Protein AF-A0A946MY00-F1 (afdb_monomer_lite)

pLDDT: mean 73.18, std 12.59, range [40.72, 88.0]

Sequence (114 aa):
MICQVAGGDFADLHDNLMQSGKNIRMISVSFDTRNDTLSDYAELHTASGGPWVVARVGAEQRETVQWVFNVIVIPEVWRGFQHNTAVLGIDPDGCHSGVFDTDALGQITSVVIK

Foldseek 3Di:
DPPVVCLVLLLVLLVVCVVVVDQAAEEAEDADPPDPCQVVSCVVSVQVDDRHHYYYDDPVCSVVVCVQQVWDWDADPPPGTDTDQWDWAAAPVRDTFDTDHSPPNVVNVVGNYD

Structure (mmCIF, N/CA/C/O backbone):
data_AF-A0A946MY00-F1
#
_entry.id   AF-A0A946MY00-F1
#
loop_
_atom_site.group_PDB
_atom_site.id
_atom_site.type_symbol
_atom_site.label_atom_id
_atom_site.label_alt_id
_atom_site.label_comp_id
_atom_site.label_asym_id
_atom_site.label_entity_id
_atom_site.label_seq_id
_atom_site.pdbx_PDB_ins_code
_atom_site.Cartn_x
_atom_site.Cartn_y
_atom_site.Cartn_z
_atom_site.occupancy
_atom_site.B_iso_or_equiv
_atom_site.auth_seq_id
_atom_site.auth_comp_id
_atom_site.auth_asym_id
_atom_site.auth_atom_id
_atom_site.pdbx_PDB_model_num
ATOM 1 N N . MET A 1 1 ? 6.120 -1.061 -12.542 1.00 42.22 1 MET A N 1
ATOM 2 C CA . MET A 1 1 ? 4.689 -1.155 -12.847 1.00 42.22 1 MET A CA 1
ATOM 3 C C . MET A 1 1 ? 4.012 -1.668 -11.592 1.00 42.22 1 MET A C 1
ATOM 5 O O . MET A 1 1 ? 4.419 -2.717 -11.108 1.00 42.22 1 MET A O 1
ATOM 9 N N . ILE A 1 2 ? 3.057 -0.922 -11.036 1.00 54.88 2 ILE A N 1
ATOM 10 C CA . ILE A 1 2 ? 2.160 -1.475 -10.014 1.00 54.88 2 ILE A CA 1
ATOM 11 C C . ILE A 1 2 ? 1.194 -2.413 -10.749 1.00 54.88 2 ILE A C 1
ATOM 13 O O . ILE A 1 2 ? 0.698 -2.062 -11.820 1.00 54.88 2 ILE A O 1
ATOM 17 N N . CYS A 1 3 ? 0.999 -3.630 -10.239 1.00 57.34 3 CYS A N 1
ATOM 18 C CA . CYS A 1 3 ? 0.090 -4.598 -10.846 1.00 57.34 3 CYS A CA 1
ATOM 19 C C . CYS A 1 3 ? -1.342 -4.047 -10.773 1.00 57.34 3 CYS A C 1
ATOM 21 O O . CYS A 1 3 ? -1.884 -3.927 -9.678 1.00 57.34 3 CYS A O 1
ATOM 23 N N . GLN A 1 4 ? -1.956 -3.720 -11.916 1.00 49.03 4 GLN A N 1
ATOM 24 C CA . GLN A 1 4 ? -3.329 -3.191 -11.947 1.00 49.03 4 GLN A CA 1
ATOM 25 C C . GLN A 1 4 ? -4.345 -4.142 -11.297 1.00 49.03 4 GLN A C 1
ATOM 27 O O . GLN A 1 4 ? -5.318 -3.677 -10.718 1.00 49.03 4 GLN A O 1
ATOM 32 N N . VAL A 1 5 ? -4.096 -5.458 -11.333 1.00 45.06 5 VAL A N 1
ATOM 33 C CA . VAL A 1 5 ? -4.960 -6.466 -10.691 1.00 45.06 5 VAL A CA 1
ATOM 34 C C . VAL A 1 5 ? -4.956 -6.318 -9.167 1.00 45.06 5 VAL A C 1
ATOM 36 O O . VAL A 1 5 ? -6.012 -6.395 -8.558 1.00 45.06 5 VAL A O 1
ATOM 39 N N . ALA A 1 6 ? -3.806 -6.011 -8.561 1.00 62.50 6 ALA A N 1
ATOM 40 C CA . ALA A 1 6 ? -3.726 -5.743 -7.123 1.00 62.50 6 ALA A CA 1
ATOM 41 C C . ALA A 1 6 ? -4.303 -4.365 -6.741 1.00 62.50 6 ALA A C 1
ATOM 43 O O . ALA A 1 6 ? -4.573 -4.112 -5.572 1.00 62.50 6 ALA A O 1
ATOM 44 N N . GLY A 1 7 ? -4.501 -3.465 -7.713 1.00 66.81 7 GLY A N 1
ATOM 45 C CA . GLY A 1 7 ? -5.054 -2.134 -7.461 1.00 66.81 7 GLY A CA 1
ATOM 46 C C . GLY A 1 7 ? -6.485 -2.161 -6.927 1.00 66.81 7 GLY A C 1
ATOM 47 O O . GLY A 1 7 ? -6.822 -1.338 -6.080 1.00 66.81 7 GLY A O 1
ATOM 48 N N . GLY A 1 8 ? -7.298 -3.129 -7.370 1.00 73.25 8 GLY A N 1
ATOM 49 C CA . GLY A 1 8 ? -8.643 -3.357 -6.830 1.00 73.25 8 GLY A CA 1
ATOM 50 C C . GLY A 1 8 ? -8.600 -3.762 -5.358 1.00 73.25 8 GLY A C 1
ATOM 51 O O . GLY A 1 8 ? -9.184 -3.083 -4.522 1.00 73.25 8 GLY A O 1
ATOM 52 N N . ASP A 1 9 ? -7.806 -4.781 -5.029 1.00 78.94 9 ASP A N 1
ATOM 53 C CA . ASP A 1 9 ? -7.676 -5.278 -3.655 1.00 78.94 9 ASP A CA 1
ATOM 54 C C . ASP A 1 9 ? -7.141 -4.206 -2.687 1.00 78.94 9 ASP A C 1
ATOM 56 O O . ASP A 1 9 ? -7.564 -4.125 -1.534 1.00 78.94 9 ASP A O 1
ATOM 60 N N . PHE A 1 10 ? -6.220 -3.348 -3.144 1.00 80.69 10 PHE A N 1
ATOM 61 C CA . PHE A 1 10 ? -5.746 -2.218 -2.341 1.00 80.69 10 PHE A CA 1
ATOM 62 C C . PHE A 1 10 ? -6.822 -1.149 -2.144 1.00 80.69 10 PHE A C 1
ATOM 64 O O . PHE A 1 10 ? -6.916 -0.593 -1.051 1.00 80.69 10 PHE A O 1
ATOM 71 N N . ALA A 1 11 ? -7.633 -0.865 -3.165 1.00 82.25 11 ALA A N 1
ATOM 72 C CA . ALA A 1 11 ? -8.747 0.069 -3.035 1.00 82.25 11 ALA A CA 1
ATOM 73 C C . ALA A 1 11 ? -9.798 -0.449 -2.040 1.00 82.25 11 ALA A C 1
ATOM 75 O O . ALA A 1 11 ? -10.205 0.292 -1.148 1.00 82.25 11 ALA A O 1
ATOM 76 N N . ASP A 1 12 ? -10.142 -1.737 -2.106 1.00 85.88 12 ASP A N 1
ATOM 77 C CA . ASP A 1 12 ? -11.064 -2.366 -1.156 1.00 85.88 12 ASP A CA 1
ATOM 78 C C . ASP A 1 12 ? -10.511 -2.327 0.277 1.00 85.88 12 ASP A C 1
ATOM 80 O O . ASP A 1 12 ? -11.226 -1.992 1.227 1.00 85.88 12 ASP A O 1
ATOM 84 N N . LEU A 1 13 ? -9.219 -2.622 0.463 1.00 86.00 13 LEU A N 1
ATOM 85 C CA . LEU A 1 13 ? -8.560 -2.489 1.764 1.00 86.00 13 LEU A CA 1
ATOM 86 C C . LEU A 1 13 ? -8.611 -1.043 2.275 1.00 86.00 13 LEU A C 1
ATOM 88 O O . LEU A 1 13 ? -8.947 -0.823 3.439 1.00 86.00 13 LEU A O 1
ATOM 92 N N . HIS A 1 14 ? -8.301 -0.061 1.427 1.00 86.75 14 HIS A N 1
ATOM 93 C CA . HIS A 1 14 ? -8.371 1.354 1.785 1.00 86.75 14 HIS A CA 1
ATOM 94 C C . HIS A 1 14 ? -9.774 1.751 2.252 1.00 86.75 14 HIS A C 1
ATOM 96 O O . HIS A 1 14 ? -9.921 2.346 3.321 1.00 86.75 14 HIS A O 1
ATOM 102 N N . ASP A 1 15 ? -10.806 1.386 1.497 1.00 87.88 15 ASP A N 1
ATOM 103 C CA . ASP A 1 15 ? -12.184 1.750 1.817 1.00 87.88 15 ASP A CA 1
ATOM 104 C C . ASP A 1 15 ? -12.637 1.115 3.133 1.00 87.88 15 ASP A C 1
ATOM 106 O O . ASP A 1 15 ? -13.264 1.774 3.969 1.00 87.88 15 ASP A O 1
ATOM 110 N N . ASN A 1 16 ? -12.238 -0.132 3.377 1.00 88.00 16 ASN A N 1
ATOM 111 C CA . ASN A 1 16 ? -12.466 -0.814 4.645 1.00 88.00 16 ASN A CA 1
ATOM 112 C C . ASN A 1 16 ? -11.727 -0.145 5.819 1.00 88.00 16 ASN A C 1
ATOM 114 O O . ASN A 1 16 ? -12.286 0.002 6.911 1.00 88.00 16 ASN A O 1
ATOM 118 N N . LEU A 1 17 ? -10.483 0.302 5.612 1.00 86.06 17 LEU A N 1
ATOM 119 C CA . LEU A 1 17 ? -9.720 1.047 6.616 1.00 86.06 17 LEU A CA 1
ATOM 120 C C . LEU A 1 17 ? -10.391 2.389 6.936 1.00 86.06 17 LEU A C 1
ATOM 122 O O . LEU A 1 17 ? -10.552 2.716 8.113 1.00 86.06 17 LEU A O 1
ATOM 126 N N . MET A 1 18 ? -10.863 3.118 5.924 1.00 85.38 18 MET A N 1
ATOM 127 C CA . MET A 1 18 ? -11.597 4.374 6.103 1.00 85.38 18 MET A CA 1
ATOM 128 C C . MET A 1 18 ? -12.911 4.169 6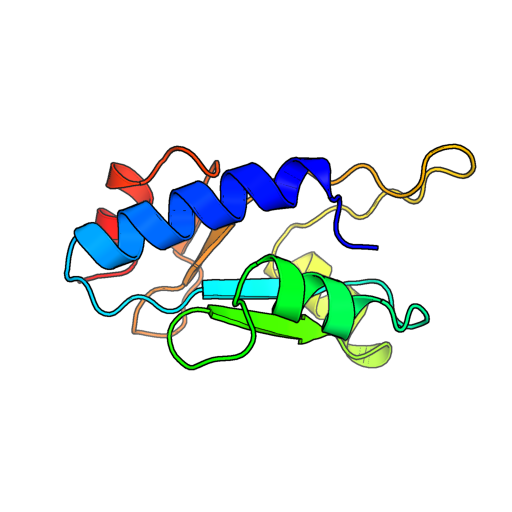.869 1.00 85.38 18 MET A C 1
ATOM 130 O O . MET A 1 18 ? -13.214 4.927 7.792 1.00 85.38 18 MET A O 1
ATOM 134 N N . GLN A 1 19 ? -13.664 3.111 6.552 1.00 86.62 19 GLN A N 1
ATOM 135 C CA . GLN A 1 19 ? -14.908 2.763 7.250 1.00 86.62 19 GLN A CA 1
ATOM 136 C C . GLN A 1 19 ? -14.685 2.349 8.709 1.00 86.62 19 GLN A C 1
ATOM 138 O O . GLN A 1 19 ? -15.562 2.555 9.547 1.00 86.62 19 GLN A O 1
ATOM 143 N N . SER A 1 20 ? -13.507 1.814 9.044 1.00 84.12 20 SER A N 1
ATOM 144 C CA . SER A 1 20 ? -13.169 1.471 10.429 1.00 84.12 20 SER A CA 1
ATOM 145 C C . SER A 1 20 ? -13.051 2.697 11.351 1.00 84.12 20 SER A C 1
ATOM 147 O O . SER A 1 20 ? -13.024 2.541 12.573 1.00 84.12 20 SER A O 1
ATOM 149 N N . GLY A 1 21 ? -12.959 3.911 10.786 1.00 82.62 21 GLY A N 1
ATOM 150 C CA . GLY A 1 21 ? -12.792 5.168 11.525 1.00 82.62 21 GLY A CA 1
ATOM 151 C C . GLY A 1 21 ? -11.417 5.324 12.181 1.00 82.62 21 GLY A C 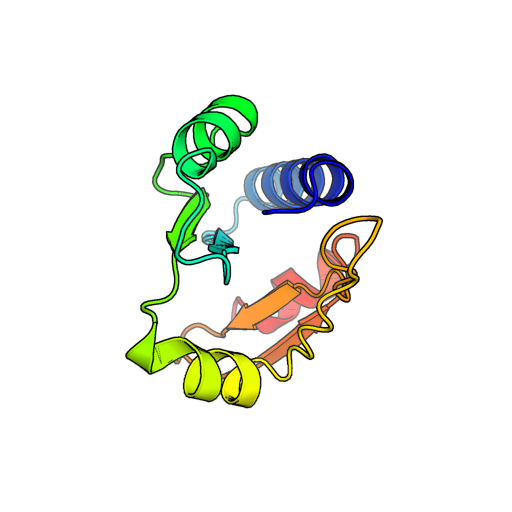1
ATOM 152 O O . GLY A 1 21 ? -11.199 6.245 12.970 1.00 82.62 21 GLY A O 1
ATOM 153 N N . LYS A 1 22 ? -10.486 4.416 11.884 1.00 81.25 22 LYS A N 1
ATOM 154 C CA . LYS A 1 22 ? -9.144 4.391 12.454 1.00 81.25 22 LYS A CA 1
ATOM 155 C C . LYS A 1 22 ? -8.194 5.269 11.636 1.00 81.25 22 LYS A C 1
ATOM 157 O O . LYS A 1 22 ? -8.237 5.271 10.410 1.00 81.25 22 LYS A O 1
ATOM 162 N N . ASN A 1 23 ? -7.296 5.988 12.310 1.00 83.06 23 ASN A N 1
ATOM 163 C CA . ASN A 1 23 ? -6.299 6.839 11.652 1.00 83.06 23 ASN A CA 1
ATOM 164 C C . ASN A 1 23 ? -5.110 6.007 11.142 1.00 83.06 23 ASN A C 1
ATOM 166 O O . ASN A 1 23 ? -4.048 5.979 11.762 1.00 83.06 23 ASN A O 1
ATOM 170 N N . ILE A 1 24 ? -5.316 5.296 10.036 1.00 84.19 24 ILE A N 1
ATOM 171 C CA . ILE A 1 24 ? -4.296 4.493 9.355 1.00 84.19 24 ILE A CA 1
ATOM 172 C C . ILE A 1 24 ? -3.972 5.161 8.020 1.00 84.19 24 ILE A C 1
ATOM 174 O O . ILE A 1 24 ? -4.869 5.594 7.304 1.00 84.19 24 ILE A O 1
ATOM 178 N N . ARG A 1 25 ? -2.681 5.233 7.680 1.00 86.44 25 ARG A N 1
ATOM 179 C CA . ARG A 1 25 ? -2.223 5.701 6.368 1.00 86.44 25 ARG A CA 1
ATOM 180 C C . ARG A 1 25 ? -1.750 4.527 5.535 1.00 86.44 25 ARG A C 1
ATOM 182 O O . ARG A 1 25 ? -0.990 3.697 6.029 1.00 86.44 25 ARG A O 1
ATOM 189 N N . MET A 1 26 ? -2.140 4.513 4.267 1.00 87.31 26 MET A N 1
ATOM 190 C CA . MET A 1 26 ? -1.671 3.532 3.301 1.00 87.31 26 MET A CA 1
ATOM 191 C C . MET A 1 26 ? -0.648 4.155 2.348 1.00 87.31 26 MET A C 1
ATOM 193 O O . MET A 1 26 ? -0.801 5.290 1.895 1.00 87.31 26 MET A O 1
ATOM 197 N N . ILE A 1 27 ? 0.416 3.410 2.047 1.00 84.88 27 ILE A N 1
ATOM 198 C CA . ILE A 1 27 ? 1.457 3.828 1.105 1.00 84.88 27 ILE A CA 1
ATOM 199 C C . ILE A 1 27 ? 1.661 2.703 0.096 1.00 84.88 27 ILE A C 1
ATOM 201 O O . ILE A 1 27 ? 2.174 1.641 0.442 1.00 84.88 27 ILE A O 1
ATOM 205 N N . SER A 1 28 ? 1.291 2.939 -1.160 1.00 81.25 28 SER A N 1
ATOM 206 C CA . SER A 1 28 ? 1.638 2.026 -2.252 1.00 81.25 28 SER A CA 1
ATOM 207 C C . SER A 1 28 ? 3.014 2.392 -2.792 1.00 81.25 28 SER A C 1
ATOM 209 O O . SER A 1 28 ? 3.242 3.528 -3.197 1.00 81.25 28 SER A O 1
ATOM 211 N N . VAL A 1 29 ? 3.941 1.437 -2.810 1.00 78.38 29 VAL A N 1
ATOM 212 C CA . VAL A 1 29 ? 5.343 1.685 -3.167 1.00 78.38 29 VAL A CA 1
ATOM 213 C C . VAL A 1 29 ? 5.684 1.004 -4.493 1.00 78.38 29 VAL A C 1
ATOM 215 O O . VAL A 1 29 ? 5.573 -0.212 -4.628 1.00 78.38 29 VAL A O 1
ATOM 218 N N . SER A 1 30 ? 6.140 1.780 -5.477 1.00 76.56 30 SER A N 1
ATOM 219 C CA . SER A 1 30 ? 6.652 1.255 -6.746 1.00 76.56 30 SER A CA 1
ATOM 220 C C . SER A 1 30 ? 8.170 1.086 -6.715 1.00 76.56 30 SER A C 1
ATOM 222 O O . SER A 1 30 ? 8.910 2.034 -6.442 1.00 76.56 30 SER A O 1
ATOM 224 N N . PHE A 1 31 ? 8.630 -0.107 -7.096 1.00 72.94 31 PHE A N 1
ATOM 225 C CA . PHE A 1 31 ? 10.048 -0.434 -7.315 1.00 72.94 31 PHE A CA 1
ATOM 226 C C . PHE A 1 31 ? 10.521 -0.179 -8.754 1.00 72.94 31 PHE A C 1
ATOM 228 O O . PHE A 1 31 ? 11.691 -0.392 -9.084 1.00 72.94 31 PHE A O 1
ATOM 235 N N . ASP A 1 32 ? 9.613 0.255 -9.628 1.00 70.94 32 ASP A N 1
ATOM 236 C CA . ASP A 1 32 ? 9.939 0.632 -10.996 1.00 70.94 32 ASP A CA 1
ATOM 237 C C . ASP A 1 32 ? 10.393 2.087 -11.039 1.00 70.94 32 ASP A C 1
ATOM 239 O O . ASP A 1 32 ? 9.611 3.017 -10.823 1.00 70.94 32 ASP A O 1
ATOM 243 N N . THR A 1 33 ? 11.684 2.254 -11.303 1.00 66.56 33 THR A N 1
ATOM 244 C CA . THR A 1 33 ? 12.367 3.545 -11.300 1.00 66.56 33 THR A CA 1
ATOM 245 C C . THR A 1 33 ? 12.250 4.293 -12.626 1.00 66.56 33 THR A C 1
ATOM 247 O O . THR A 1 33 ? 12.725 5.421 -12.711 1.00 66.56 33 THR A O 1
ATOM 250 N N . ARG A 1 34 ? 11.650 3.691 -13.663 1.00 65.44 34 ARG A N 1
ATOM 251 C CA . ARG A 1 34 ? 11.648 4.240 -15.032 1.00 65.44 34 ARG A CA 1
ATOM 252 C C . ARG A 1 34 ? 10.263 4.589 -15.562 1.00 65.44 34 ARG A C 1
ATOM 254 O O . ARG A 1 34 ? 10.174 5.257 -16.583 1.00 65.44 34 ARG A O 1
ATOM 261 N N . ASN A 1 35 ? 9.205 4.101 -14.922 1.00 64.00 35 ASN A N 1
ATOM 262 C CA . ASN A 1 35 ? 7.857 4.203 -15.465 1.00 64.00 35 ASN A CA 1
ATOM 263 C C . ASN A 1 35 ? 7.056 5.353 -14.836 1.00 64.00 35 ASN A C 1
ATOM 265 O O . ASN A 1 35 ? 6.870 5.383 -13.616 1.00 64.00 35 ASN A O 1
ATOM 269 N N . ASP A 1 36 ? 6.565 6.264 -15.677 1.00 60.69 36 ASP A N 1
ATOM 270 C CA . ASP A 1 36 ? 5.840 7.482 -15.289 1.00 60.69 36 ASP A CA 1
ATOM 271 C C . ASP A 1 36 ? 4.334 7.302 -15.066 1.00 60.69 36 ASP A C 1
ATOM 273 O O . ASP A 1 36 ? 3.676 8.217 -14.581 1.00 60.69 36 ASP A O 1
ATOM 277 N N . THR A 1 37 ? 3.783 6.106 -15.272 1.00 68.06 37 THR A N 1
ATOM 278 C CA . THR A 1 37 ? 2.342 5.834 -15.080 1.00 68.06 37 THR A CA 1
ATOM 279 C C . THR A 1 37 ? 1.889 5.800 -13.609 1.00 68.06 37 THR A C 1
ATOM 281 O O . THR A 1 37 ? 0.793 5.331 -13.306 1.00 68.06 37 THR A O 1
ATOM 284 N N . LEU A 1 38 ? 2.732 6.217 -12.655 1.00 72.06 38 LEU A N 1
ATOM 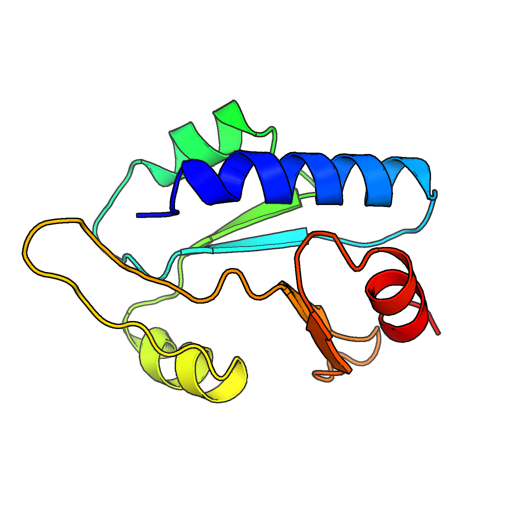285 C CA . LEU A 1 38 ? 2.374 6.236 -11.230 1.00 72.06 38 LEU A CA 1
ATOM 286 C C . LEU A 1 38 ? 1.347 7.316 -10.902 1.00 72.06 38 LEU A C 1
ATOM 288 O O . LEU A 1 38 ? 0.522 7.093 -10.021 1.00 72.06 38 LEU A O 1
ATOM 292 N N . SER A 1 39 ? 1.384 8.449 -11.610 1.00 71.12 39 SER A N 1
ATOM 293 C CA . SER A 1 39 ? 0.381 9.505 -11.441 1.00 71.12 39 SER A CA 1
ATOM 294 C C . SER A 1 39 ? -0.998 9.008 -11.866 1.00 71.12 39 SER A C 1
ATOM 296 O O . SER A 1 39 ? -1.948 9.135 -11.104 1.00 71.12 39 SER A O 1
ATOM 298 N N . ASP A 1 40 ? -1.080 8.348 -13.024 1.00 74.75 40 ASP A N 1
ATOM 299 C CA . ASP A 1 40 ? -2.333 7.796 -13.548 1.00 74.75 40 ASP A CA 1
ATOM 300 C C . ASP A 1 40 ? -2.912 6.721 -12.617 1.00 74.75 40 ASP A C 1
ATOM 302 O O . ASP A 1 40 ? -4.115 6.677 -12.375 1.00 74.75 40 ASP A O 1
ATOM 306 N N . TYR A 1 41 ? -2.052 5.869 -12.044 1.00 72.94 41 TYR A N 1
ATOM 307 C CA . TYR A 1 41 ? -2.466 4.884 -11.041 1.00 72.94 41 TYR A CA 1
ATOM 308 C C . TYR A 1 41 ? -2.991 5.558 -9.766 1.00 72.94 41 TYR A C 1
ATOM 310 O O . TYR A 1 41 ? -4.022 5.152 -9.230 1.00 72.94 41 TYR A O 1
ATOM 318 N N . ALA A 1 42 ? -2.291 6.586 -9.276 1.00 75.25 42 ALA A N 1
ATOM 319 C CA . ALA A 1 42 ? -2.716 7.318 -8.091 1.00 75.25 42 ALA A CA 1
ATOM 320 C C . ALA A 1 42 ? -4.068 8.005 -8.311 1.00 75.25 42 ALA A C 1
ATOM 322 O O . ALA A 1 42 ? -4.929 7.948 -7.441 1.00 75.25 42 ALA A O 1
ATOM 323 N N . GLU A 1 43 ? -4.274 8.614 -9.476 1.00 78.38 43 GLU A N 1
ATOM 324 C CA . GLU A 1 43 ? -5.534 9.260 -9.835 1.00 78.38 43 GLU A CA 1
ATOM 325 C C . GLU A 1 43 ? -6.679 8.248 -9.947 1.00 78.38 43 GLU A C 1
ATOM 327 O O . GLU A 1 43 ? -7.728 8.445 -9.336 1.00 78.38 43 GLU A O 1
ATOM 332 N N . LEU A 1 44 ? -6.450 7.121 -10.631 1.00 77.38 44 LEU A N 1
ATOM 333 C CA . LEU A 1 44 ? -7.443 6.057 -10.795 1.00 77.38 44 LEU A CA 1
ATOM 334 C C . LEU A 1 44 ? -7.962 5.516 -9.456 1.00 77.38 44 LEU A C 1
ATOM 336 O O . LEU A 1 44 ? -9.144 5.205 -9.333 1.00 77.38 44 LEU A O 1
ATOM 340 N N . HIS A 1 45 ? -7.084 5.410 -8.458 1.00 73.69 45 HIS A N 1
ATOM 341 C CA . HIS A 1 45 ? -7.409 4.848 -7.147 1.00 73.69 45 HIS A CA 1
ATOM 342 C C . HIS A 1 45 ? -7.599 5.904 -6.051 1.00 73.69 45 HIS A C 1
ATOM 344 O O . HIS A 1 45 ? -7.717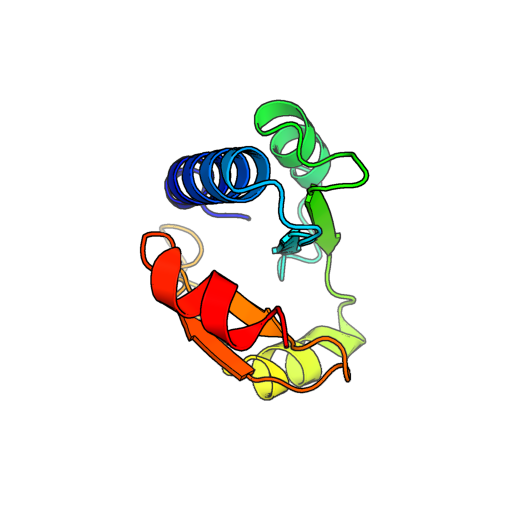 5.558 -4.880 1.00 73.69 45 HIS A O 1
ATOM 350 N N . THR A 1 46 ? -7.634 7.196 -6.398 1.00 77.75 46 THR A N 1
ATOM 351 C CA . THR A 1 46 ? -7.699 8.305 -5.420 1.00 77.75 46 THR A CA 1
ATOM 352 C C . THR A 1 46 ? -6.563 8.252 -4.374 1.00 77.75 46 THR A C 1
ATOM 354 O O . THR A 1 46 ? -6.663 8.781 -3.270 1.00 77.75 46 THR A O 1
ATOM 357 N N . ALA A 1 47 ? -5.431 7.647 -4.736 1.00 75.19 47 ALA A N 1
ATOM 358 C CA . ALA A 1 47 ? -4.243 7.454 -3.909 1.00 75.19 47 ALA A CA 1
ATOM 359 C C . ALA A 1 47 ? -3.261 8.642 -3.999 1.00 75.19 47 ALA A C 1
ATOM 361 O O . ALA A 1 47 ? -2.037 8.475 -4.004 1.00 75.19 47 ALA A O 1
ATOM 362 N N . SER A 1 48 ? -3.793 9.859 -4.129 1.00 69.25 48 SER A N 1
ATOM 363 C CA . SER A 1 48 ? -3.038 11.107 -4.295 1.00 69.25 48 SER A CA 1
ATOM 364 C C . SER A 1 48 ? -3.096 12.028 -3.062 1.00 69.25 48 SER A C 1
ATOM 366 O O . SER A 1 48 ? -2.659 13.177 -3.137 1.00 69.25 48 SER A O 1
ATOM 368 N N . GLY A 1 49 ? -3.612 11.550 -1.919 1.00 66.25 49 GLY A N 1
ATOM 369 C CA . GLY A 1 49 ? -3.956 12.382 -0.756 1.00 66.25 49 GLY A CA 1
ATOM 370 C C . GLY A 1 49 ? -3.655 11.765 0.618 1.00 66.25 49 GLY A C 1
ATOM 371 O O . GLY A 1 49 ? -3.090 10.690 0.743 1.00 66.25 49 GLY A O 1
ATOM 372 N N . GLY A 1 50 ? -4.029 12.469 1.692 1.00 68.50 50 GLY A N 1
ATOM 373 C CA . GLY A 1 50 ? -3.620 12.164 3.076 1.00 68.50 50 GLY A CA 1
ATOM 374 C C . GLY A 1 50 ? -3.816 10.726 3.607 1.00 68.50 50 GLY A C 1
ATOM 375 O O . GLY A 1 50 ? -2.930 10.271 4.337 1.00 68.50 50 GLY A O 1
ATOM 376 N N . PRO A 1 51 ? -4.911 10.001 3.295 1.00 79.31 51 PRO A N 1
ATOM 377 C CA . PRO A 1 51 ? -5.103 8.631 3.783 1.00 79.31 51 PRO A CA 1
ATOM 378 C C . PRO A 1 51 ? -4.408 7.572 2.914 1.00 79.31 51 PRO A C 1
ATOM 380 O O . PRO A 1 51 ? -4.064 6.503 3.422 1.00 79.31 51 PRO A O 1
ATOM 383 N N . TRP A 1 52 ? -4.135 7.876 1.639 1.00 86.12 52 TRP A N 1
ATOM 384 C CA . TRP A 1 52 ? -3.451 6.974 0.718 1.00 86.12 52 TRP A CA 1
ATOM 385 C C . TRP A 1 52 ? -2.590 7.738 -0.282 1.00 86.12 52 TRP A C 1
ATOM 387 O O . TRP A 1 52 ? -3.085 8.550 -1.063 1.00 86.12 52 TRP A O 1
ATOM 397 N N . VAL A 1 53 ? -1.293 7.431 -0.268 1.00 84.75 53 VAL A N 1
ATOM 398 C CA . VAL A 1 53 ? -0.314 7.984 -1.206 1.00 84.75 53 VAL A CA 1
ATOM 399 C C . VAL A 1 53 ? 0.396 6.892 -1.999 1.00 84.75 53 VAL A C 1
ATOM 401 O O . VAL A 1 53 ? 0.644 5.789 -1.503 1.00 84.75 53 VAL A O 1
ATOM 404 N N . VAL A 1 54 ? 0.794 7.227 -3.224 1.00 81.12 54 VAL A N 1
ATOM 405 C CA . VAL A 1 54 ? 1.709 6.417 -4.035 1.00 81.12 54 VAL A CA 1
ATOM 406 C C . VAL A 1 54 ? 3.114 7.006 -3.953 1.00 81.12 54 VAL A C 1
ATOM 408 O O . VAL A 1 54 ? 3.321 8.193 -4.197 1.00 81.12 54 VAL A O 1
ATOM 411 N N . ALA A 1 55 ? 4.093 6.168 -3.627 1.00 80.12 55 ALA A N 1
ATOM 412 C CA . ALA A 1 55 ? 5.501 6.527 -3.543 1.00 80.12 55 ALA A CA 1
ATOM 413 C C . ALA A 1 55 ? 6.344 5.689 -4.513 1.00 80.12 55 ALA A C 1
ATOM 415 O O . ALA A 1 55 ? 5.995 4.566 -4.884 1.00 80.12 55 ALA A O 1
ATOM 416 N N . ARG A 1 56 ? 7.497 6.228 -4.911 1.00 81.12 56 ARG A N 1
ATOM 417 C CA . ARG A 1 56 ? 8.502 5.529 -5.719 1.00 81.12 56 ARG A CA 1
ATOM 418 C C . ARG A 1 56 ? 9.782 5.396 -4.905 1.00 81.12 56 ARG A C 1
ATOM 420 O O . ARG A 1 56 ? 10.223 6.365 -4.295 1.00 81.12 56 ARG A O 1
ATOM 427 N N . VAL A 1 57 ? 10.381 4.211 -4.924 1.00 79.06 57 VAL A N 1
ATOM 428 C CA . VAL A 1 57 ? 11.676 3.971 -4.274 1.00 79.06 57 VAL A CA 1
ATOM 429 C C . VAL A 1 57 ? 12.791 4.568 -5.128 1.00 79.06 57 VAL A C 1
ATOM 431 O O . VAL A 1 57 ? 12.829 4.339 -6.340 1.00 79.06 57 VAL A O 1
ATOM 434 N N . GLY A 1 58 ? 13.707 5.310 -4.501 1.00 80.62 58 GLY A N 1
ATOM 435 C CA . GLY A 1 58 ? 14.942 5.758 -5.147 1.00 80.62 58 GLY A CA 1
ATOM 436 C C . GLY A 1 58 ? 15.783 4.565 -5.607 1.00 80.62 58 GLY A C 1
ATOM 437 O O . GLY A 1 58 ? 15.801 3.517 -4.959 1.00 80.62 58 GLY A O 1
ATOM 438 N N . ALA A 1 59 ? 16.480 4.688 -6.737 1.00 78.19 59 ALA A N 1
ATOM 439 C CA . ALA A 1 59 ? 17.256 3.577 -7.297 1.00 78.19 59 ALA A CA 1
ATOM 440 C C . ALA A 1 59 ? 18.317 3.048 -6.313 1.00 78.19 59 ALA A C 1
ATOM 442 O O . ALA A 1 59 ? 18.548 1.845 -6.238 1.00 78.19 59 ALA A O 1
ATOM 443 N N . GLU A 1 60 ? 18.900 3.943 -5.523 1.00 81.88 60 GLU A N 1
ATOM 444 C CA . GLU A 1 60 ? 19.892 3.689 -4.483 1.00 81.88 60 GLU A CA 1
ATOM 445 C C . GLU A 1 60 ? 19.317 3.036 -3.217 1.00 81.88 60 GLU A C 1
ATOM 447 O O . GLU A 1 60 ? 20.033 2.359 -2.488 1.00 81.88 60 GLU A O 1
ATOM 452 N N . GLN A 1 61 ? 18.018 3.203 -2.961 1.00 75.94 61 GLN A N 1
ATOM 453 C CA . GLN A 1 61 ? 17.331 2.656 -1.783 1.00 75.94 61 GLN A CA 1
ATOM 454 C C . GLN A 1 61 ? 16.670 1.306 -2.067 1.00 75.94 61 GLN A C 1
ATOM 456 O O . GLN A 1 61 ? 16.199 0.627 -1.155 1.00 75.94 61 GLN A O 1
ATOM 461 N N . ARG A 1 62 ? 16.620 0.908 -3.339 1.00 74.69 62 ARG A N 1
ATOM 462 C CA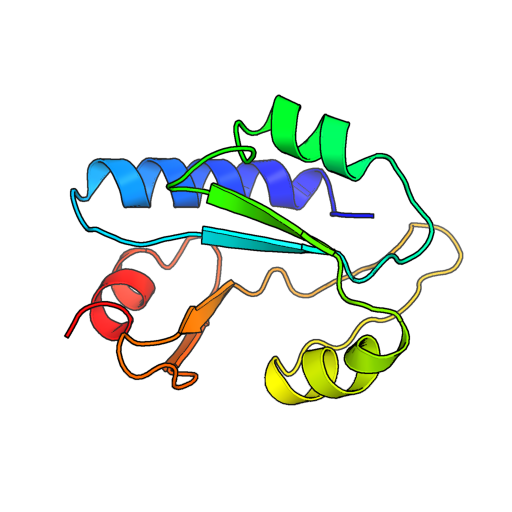 . ARG A 1 62 ? 15.852 -0.239 -3.816 1.00 74.69 62 ARG A CA 1
ATOM 463 C C . ARG A 1 62 ? 16.240 -1.557 -3.142 1.00 74.69 62 ARG A C 1
ATOM 465 O O . ARG A 1 62 ? 15.347 -2.346 -2.837 1.00 74.69 62 ARG A O 1
ATOM 472 N N . GLU A 1 63 ? 17.528 -1.822 -2.942 1.00 75.94 63 GLU A N 1
ATOM 473 C CA . GLU A 1 63 ? 17.987 -3.054 -2.280 1.00 75.94 63 GLU A CA 1
ATOM 474 C C . GLU A 1 63 ? 17.643 -3.049 -0.790 1.00 75.94 63 GLU A C 1
ATOM 476 O O . GLU A 1 63 ? 17.078 -4.019 -0.289 1.00 75.94 63 GLU A O 1
ATOM 481 N N . THR A 1 64 ? 17.881 -1.928 -0.108 1.00 78.69 64 THR A N 1
ATOM 482 C CA . THR A 1 64 ? 17.546 -1.753 1.310 1.00 78.69 64 THR A CA 1
ATOM 483 C C . THR A 1 64 ? 16.055 -1.935 1.560 1.00 78.69 64 THR A C 1
ATOM 485 O O . THR A 1 64 ? 15.672 -2.665 2.463 1.00 78.69 64 THR A O 1
ATOM 488 N N . VAL A 1 65 ? 15.203 -1.315 0.743 1.00 75.31 65 VAL A N 1
ATOM 489 C CA . VAL A 1 65 ? 13.743 -1.427 0.859 1.00 75.31 65 VAL A CA 1
ATOM 490 C C . VAL A 1 65 ? 13.300 -2.871 0.601 1.00 75.31 65 VAL A C 1
ATOM 492 O O . VAL A 1 65 ? 12.556 -3.421 1.402 1.00 75.31 65 VAL A O 1
ATOM 495 N N . GLN A 1 66 ? 13.796 -3.536 -0.448 1.00 74.06 66 GLN A N 1
ATOM 496 C CA . GLN A 1 66 ? 13.471 -4.954 -0.683 1.00 74.06 66 GLN A CA 1
ATOM 497 C C . GLN A 1 66 ? 13.876 -5.848 0.492 1.00 74.06 66 GLN A C 1
ATOM 499 O O . GLN A 1 66 ? 13.120 -6.743 0.861 1.00 74.06 66 GLN A O 1
ATOM 504 N N . TRP A 1 67 ? 15.036 -5.585 1.095 1.00 72.31 67 TRP A N 1
ATOM 505 C CA . TRP A 1 67 ? 15.518 -6.332 2.250 1.00 72.31 67 TRP A CA 1
ATOM 506 C C . TRP A 1 67 ? 14.678 -6.071 3.508 1.00 72.31 67 TRP A C 1
ATOM 508 O O . TRP A 1 67 ? 14.223 -7.021 4.137 1.00 72.31 67 TRP A O 1
ATOM 518 N N . VAL A 1 68 ? 14.409 -4.802 3.839 1.00 68.50 68 VAL A N 1
ATOM 519 C CA . VAL A 1 68 ? 13.599 -4.407 5.008 1.00 68.50 68 VAL A CA 1
ATOM 520 C C . VAL A 1 68 ? 12.181 -4.961 4.915 1.00 68.50 68 VAL A C 1
ATOM 522 O O . VAL A 1 68 ? 11.642 -5.451 5.902 1.00 68.50 68 VAL A O 1
ATOM 525 N N . PHE A 1 69 ? 11.581 -4.899 3.729 1.00 68.88 69 PHE A N 1
ATOM 526 C CA . PHE A 1 69 ? 10.205 -5.331 3.511 1.00 68.88 69 PHE A CA 1
ATOM 527 C C . PHE A 1 69 ? 10.097 -6.805 3.088 1.00 68.88 69 PHE A C 1
ATOM 529 O O . PHE A 1 69 ? 8.998 -7.287 2.825 1.00 68.88 69 PHE A O 1
ATOM 536 N N . ASN A 1 70 ? 11.222 -7.528 3.018 1.00 64.88 70 ASN A N 1
ATOM 537 C CA . ASN A 1 70 ? 11.304 -8.922 2.578 1.00 64.88 70 ASN A CA 1
ATOM 538 C C . ASN A 1 70 ? 10.546 -9.193 1.256 1.00 64.88 70 ASN A C 1
ATOM 540 O O . ASN A 1 70 ? 9.932 -10.245 1.065 1.00 64.88 70 ASN A O 1
ATOM 544 N N . VAL A 1 71 ? 10.565 -8.218 0.340 1.00 64.19 71 VAL A N 1
ATOM 545 C CA . VAL A 1 71 ? 9.888 -8.297 -0.960 1.00 64.19 71 VAL A CA 1
ATOM 546 C C . VAL A 1 71 ? 10.874 -8.838 -1.985 1.00 64.19 71 VAL A C 1
ATOM 548 O O . VAL A 1 71 ? 11.857 -8.179 -2.324 1.00 64.19 71 VAL A O 1
ATOM 551 N N . ILE A 1 72 ? 10.591 -10.022 -2.529 1.00 58.34 72 ILE A N 1
ATOM 552 C CA . ILE A 1 72 ? 11.353 -10.573 -3.651 1.00 58.34 72 ILE A CA 1
ATOM 553 C C . ILE A 1 72 ? 10.749 -10.038 -4.952 1.00 58.34 72 ILE A C 1
ATOM 555 O O . ILE A 1 72 ? 9.662 -10.438 -5.371 1.00 58.34 72 ILE A O 1
ATOM 559 N N . VAL A 1 73 ? 11.463 -9.123 -5.610 1.00 57.09 73 VAL A N 1
ATOM 560 C CA . VAL A 1 73 ? 11.112 -8.638 -6.949 1.00 57.09 73 VAL A CA 1
ATOM 561 C C . VAL A 1 73 ? 11.731 -9.571 -7.988 1.00 57.09 73 VAL A C 1
ATOM 563 O O . VAL A 1 73 ? 12.919 -9.466 -8.283 1.00 57.09 73 VAL A O 1
ATOM 566 N N . ILE A 1 74 ? 10.929 -10.461 -8.576 1.00 53.78 74 ILE A N 1
ATOM 567 C CA . ILE A 1 74 ? 11.361 -11.305 -9.699 1.00 53.78 74 ILE A CA 1
ATOM 568 C C . ILE A 1 74 ? 10.945 -10.614 -11.011 1.00 53.78 74 ILE A C 1
ATOM 570 O O . ILE A 1 74 ? 9.747 -10.506 -11.284 1.00 53.78 74 ILE A O 1
ATOM 574 N N . PRO A 1 75 ? 11.886 -10.084 -11.817 1.00 51.47 75 PRO A N 1
ATOM 575 C CA . PRO A 1 75 ? 11.558 -9.538 -13.130 1.00 51.47 75 PRO A CA 1
ATOM 576 C C . PRO A 1 75 ? 11.195 -10.677 -14.089 1.00 51.47 75 PRO A C 1
ATOM 578 O O . PRO A 1 75 ? 12.046 -11.508 -14.400 1.00 51.47 75 PRO A O 1
ATOM 581 N N . GLU A 1 76 ? 9.957 -10.715 -14.590 1.00 46.50 76 GLU A N 1
ATOM 582 C CA . GLU A 1 76 ? 9.560 -11.665 -15.628 1.00 46.50 76 GLU A CA 1
ATOM 583 C C . GLU A 1 76 ? 9.573 -10.992 -17.009 1.00 46.50 76 GLU A C 1
ATOM 585 O O . GLU A 1 76 ? 8.918 -9.981 -17.266 1.00 46.50 76 GLU A O 1
ATOM 590 N N . VAL A 1 77 ? 10.347 -11.569 -17.928 1.00 42.31 77 VAL A N 1
ATOM 591 C CA . VAL A 1 77 ? 10.726 -10.946 -19.209 1.00 42.31 77 VAL A CA 1
ATOM 592 C C . VAL A 1 77 ? 9.548 -10.843 -20.200 1.00 42.31 77 VAL A C 1
ATOM 594 O O . VAL A 1 77 ? 9.650 -10.126 -21.189 1.00 42.31 77 VAL A O 1
ATOM 597 N N . TRP A 1 78 ? 8.418 -11.516 -19.941 1.00 40.72 78 TRP A N 1
ATOM 598 C CA . TRP A 1 78 ? 7.287 -11.613 -20.881 1.00 40.72 78 TRP A CA 1
ATOM 599 C C . TRP A 1 78 ? 5.910 -11.180 -20.333 1.00 40.72 78 TRP A C 1
ATOM 601 O O . TRP A 1 78 ? 4.991 -10.999 -21.130 1.00 40.72 78 TRP A O 1
ATOM 611 N N . ARG A 1 79 ? 5.739 -10.968 -19.016 1.00 42.53 79 ARG A N 1
ATOM 612 C CA . ARG A 1 79 ? 4.450 -10.550 -18.402 1.00 42.53 79 ARG A CA 1
ATOM 613 C C . ARG A 1 79 ? 4.552 -9.404 -17.385 1.00 42.53 79 ARG A C 1
ATOM 615 O O . ARG A 1 79 ? 3.539 -9.026 -16.803 1.00 42.53 79 ARG A O 1
ATOM 622 N N . GLY A 1 80 ? 5.734 -8.816 -17.194 1.00 51.19 80 GLY A N 1
ATOM 623 C CA . GLY A 1 80 ? 5.967 -7.802 -16.164 1.00 51.19 80 GLY A CA 1
ATOM 624 C C . GLY A 1 80 ? 6.495 -8.428 -14.873 1.00 51.19 80 GLY A C 1
ATOM 625 O O . GLY A 1 80 ? 7.278 -9.369 -14.912 1.00 51.19 80 GLY A O 1
ATOM 626 N N . PHE A 1 81 ? 6.112 -7.892 -13.718 1.00 46.88 81 PHE A N 1
ATOM 627 C CA . PHE A 1 81 ? 6.577 -8.404 -12.432 1.00 46.88 81 PHE A CA 1
ATOM 628 C C . PHE A 1 81 ? 5.489 -9.234 -11.733 1.00 46.88 81 PHE A C 1
ATOM 630 O O . PHE A 1 81 ? 4.379 -8.739 -11.544 1.00 46.88 81 PHE A O 1
ATOM 637 N N . GLN A 1 82 ? 5.809 -10.460 -11.300 1.00 41.62 82 GLN A N 1
ATOM 638 C CA . GLN A 1 82 ? 5.038 -11.140 -10.254 1.00 41.62 82 GLN A CA 1
ATOM 639 C C . GLN A 1 82 ? 5.581 -10.693 -8.896 1.00 41.62 82 GLN A C 1
ATOM 641 O O . GLN A 1 82 ? 6.773 -10.823 -8.610 1.00 41.62 82 GLN A O 1
ATOM 646 N N . HIS A 1 83 ? 4.707 -10.142 -8.063 1.00 54.09 83 HIS A N 1
ATOM 647 C CA . HIS A 1 83 ? 5.018 -9.802 -6.683 1.00 54.09 83 HIS A CA 1
ATOM 648 C C . HIS A 1 83 ? 3.987 -10.469 -5.789 1.00 54.09 83 HIS A C 1
ATOM 650 O O . HIS A 1 83 ? 2.805 -10.491 -6.130 1.00 54.09 83 HIS A O 1
ATOM 656 N N . ASN A 1 84 ? 4.436 -10.990 -4.650 1.00 48.59 84 ASN A N 1
ATOM 657 C CA . ASN A 1 84 ? 3.543 -11.330 -3.553 1.00 48.59 84 ASN A CA 1
ATOM 658 C C . ASN A 1 84 ? 2.786 -10.043 -3.193 1.00 48.59 84 ASN A C 1
ATOM 660 O O . ASN A 1 84 ? 3.428 -9.040 -2.870 1.00 48.59 84 ASN A O 1
ATOM 664 N N . THR A 1 85 ? 1.457 -10.036 -3.312 1.00 59.59 85 THR A N 1
ATOM 665 C CA . THR A 1 85 ? 0.619 -8.901 -2.900 1.00 59.59 85 THR A CA 1
ATOM 666 C C . THR A 1 85 ? 0.604 -8.864 -1.375 1.00 59.59 85 THR A C 1
ATOM 668 O O . THR A 1 85 ? -0.311 -9.353 -0.732 1.00 59.59 85 THR A O 1
ATOM 671 N N . ALA A 1 86 ? 1.689 -8.361 -0.800 1.00 67.50 86 ALA A N 1
ATOM 672 C CA . ALA A 1 86 ? 1.940 -8.332 0.628 1.00 67.50 86 ALA A CA 1
ATOM 673 C C . ALA A 1 86 ? 1.750 -6.906 1.153 1.00 67.50 86 ALA A C 1
ATOM 675 O O . ALA A 1 86 ? 2.397 -5.966 0.688 1.00 67.50 86 ALA A O 1
ATOM 676 N N . VAL A 1 87 ? 0.876 -6.751 2.141 1.00 77.62 87 VAL A N 1
ATOM 677 C CA . VAL A 1 87 ? 0.689 -5.523 2.911 1.00 77.62 87 VAL A CA 1
ATOM 678 C C . VAL A 1 87 ? 1.602 -5.587 4.125 1.00 77.62 87 VAL A C 1
ATOM 680 O O . VAL A 1 87 ? 1.485 -6.479 4.959 1.00 77.62 87 VAL A O 1
ATOM 683 N N . LEU A 1 88 ? 2.524 -4.639 4.239 1.00 82.62 88 LEU A N 1
ATOM 684 C CA . LEU A 1 88 ? 3.415 -4.554 5.394 1.00 82.62 88 LEU A CA 1
ATOM 685 C C . LEU A 1 88 ? 2.804 -3.644 6.453 1.00 82.62 88 LEU A C 1
ATOM 687 O O . LEU A 1 88 ? 2.522 -2.475 6.191 1.00 82.62 88 LEU A O 1
ATOM 691 N N . GLY A 1 89 ? 2.615 -4.184 7.654 1.00 83.19 89 GLY A N 1
ATOM 692 C CA . GLY A 1 89 ? 2.212 -3.409 8.818 1.00 83.19 89 GLY A CA 1
ATOM 693 C C . GLY A 1 89 ? 3.413 -2.709 9.434 1.00 83.19 89 GLY A C 1
ATOM 694 O O . GLY A 1 89 ? 4.423 -3.346 9.739 1.00 83.19 89 GLY A O 1
ATOM 695 N N . ILE A 1 90 ? 3.284 -1.402 9.639 1.00 85.31 90 ILE A N 1
ATOM 696 C CA . ILE A 1 90 ? 4.197 -0.603 10.454 1.00 85.31 90 ILE A CA 1
ATOM 697 C C . ILE A 1 90 ? 3.398 -0.092 11.651 1.00 85.31 90 ILE A C 1
ATOM 699 O O . ILE A 1 90 ? 2.310 0.461 11.475 1.00 85.31 90 ILE A O 1
ATOM 703 N N . ASP A 1 91 ? 3.898 -0.328 12.860 1.00 85.00 91 ASP A N 1
ATOM 704 C CA . ASP A 1 91 ? 3.259 0.158 14.084 1.00 85.00 91 ASP A CA 1
ATOM 705 C C . ASP A 1 91 ? 3.518 1.668 14.312 1.00 85.00 91 ASP A C 1
ATOM 707 O O . ASP A 1 91 ? 4.324 2.282 13.603 1.00 85.00 91 ASP A O 1
ATOM 711 N N . PRO A 1 92 ? 2.849 2.308 15.291 1.00 84.94 92 PRO A N 1
ATOM 712 C CA . PRO A 1 92 ? 3.057 3.729 15.579 1.00 84.94 92 PRO A CA 1
ATOM 713 C C . PRO A 1 92 ? 4.484 4.098 16.020 1.00 84.94 92 PRO A C 1
ATOM 715 O O . PRO A 1 92 ? 4.852 5.268 15.925 1.00 84.94 92 PRO A O 1
ATOM 718 N N . ASP A 1 93 ? 5.282 3.126 16.474 1.00 86.38 93 ASP A N 1
ATOM 719 C CA . ASP A 1 93 ? 6.687 3.313 16.853 1.00 86.38 93 ASP A CA 1
ATOM 720 C C . ASP A 1 93 ? 7.626 3.241 15.628 1.00 86.38 93 ASP A C 1
ATOM 722 O O . ASP A 1 93 ? 8.827 3.496 15.739 1.00 86.38 93 ASP A O 1
ATOM 726 N N . GLY A 1 94 ? 7.085 2.936 14.442 1.00 83.12 94 GLY A N 1
ATOM 727 C CA . GLY A 1 94 ? 7.832 2.809 13.192 1.00 83.12 94 GLY A CA 1
ATOM 728 C C . GLY A 1 94 ? 8.442 1.424 12.974 1.00 83.12 94 GLY A C 1
ATOM 729 O O . GLY A 1 94 ? 9.267 1.256 12.074 1.00 83.12 94 GLY A O 1
ATOM 730 N N . CYS A 1 95 ? 8.054 0.429 13.773 1.00 83.94 95 CYS A N 1
ATOM 731 C CA . CYS A 1 95 ? 8.572 -0.930 13.688 1.00 83.94 95 CYS A CA 1
ATOM 732 C C . CYS A 1 95 ? 7.732 -1.793 12.740 1.00 83.94 95 CYS A C 1
ATOM 734 O O . CYS A 1 95 ? 6.502 -1.718 12.718 1.00 83.94 95 CYS A O 1
ATOM 736 N N . HIS A 1 96 ? 8.402 -2.665 11.979 1.00 83.31 96 HIS A N 1
ATOM 737 C CA . HIS A 1 96 ? 7.722 -3.687 11.186 1.00 83.31 96 HIS A CA 1
ATOM 738 C C . HIS A 1 96 ? 6.974 -4.649 12.108 1.00 83.31 96 HIS A C 1
ATOM 740 O O . HIS A 1 96 ? 7.567 -5.267 12.995 1.00 83.31 96 HIS A O 1
ATOM 746 N N . SER A 1 97 ? 5.675 -4.778 11.870 1.00 84.31 97 SER A N 1
ATOM 747 C CA . SER A 1 97 ? 4.752 -5.458 12.766 1.00 84.31 97 SER A CA 1
ATOM 748 C C . SER A 1 97 ? 4.068 -6.672 12.130 1.00 84.31 97 SER A C 1
ATOM 750 O O . SER A 1 97 ? 3.450 -7.473 12.832 1.00 84.31 97 SER A O 1
ATOM 752 N N . GLY A 1 98 ? 4.252 -6.875 10.823 1.00 81.56 98 GLY A N 1
ATOM 753 C CA . GLY A 1 98 ? 3.837 -8.086 10.126 1.00 81.56 98 GLY A CA 1
ATOM 754 C C . GLY A 1 98 ? 3.700 -7.908 8.618 1.00 81.56 98 GLY A C 1
ATOM 755 O O . GLY A 1 98 ? 3.715 -6.793 8.096 1.00 81.56 98 GLY A O 1
ATOM 756 N N . VAL A 1 99 ? 3.519 -9.040 7.940 1.00 80.12 99 VAL A N 1
ATOM 757 C CA . VAL A 1 99 ? 3.144 -9.122 6.527 1.00 80.12 99 VAL A CA 1
ATOM 758 C C . VAL A 1 99 ? 1.750 -9.732 6.454 1.00 80.12 99 VAL A C 1
ATOM 760 O O . VAL A 1 99 ? 1.506 -10.769 7.068 1.00 80.12 99 VAL A O 1
ATOM 763 N N . PHE A 1 100 ? 0.856 -9.087 5.718 1.00 81.81 100 PHE A N 1
ATOM 764 C CA . PHE A 1 100 ? -0.558 -9.424 5.641 1.00 81.81 100 PHE A CA 1
ATOM 765 C C . PHE A 1 100 ? -1.009 -9.534 4.188 1.00 81.81 100 PHE A C 1
ATOM 767 O O . PHE A 1 100 ? -0.451 -8.880 3.306 1.00 81.81 100 PHE A O 1
ATOM 774 N N . ASP A 1 101 ? -2.056 -10.314 3.958 1.00 81.19 101 ASP A N 1
ATOM 775 C CA . ASP A 1 101 ? -2.824 -10.248 2.721 1.00 81.19 101 ASP A CA 1
ATOM 776 C C . ASP A 1 101 ? -3.767 -9.031 2.752 1.00 81.19 101 ASP A C 1
ATOM 778 O O . ASP A 1 101 ? -4.067 -8.467 3.812 1.00 81.19 101 ASP A O 1
ATOM 782 N N . THR A 1 102 ? -4.236 -8.593 1.585 1.00 78.31 102 THR A N 1
ATOM 783 C CA . THR A 1 102 ? -5.108 -7.413 1.437 1.00 78.31 102 THR A CA 1
ATOM 784 C C . THR A 1 102 ? -6.484 -7.574 2.086 1.00 78.31 102 THR A C 1
ATOM 786 O O . THR A 1 102 ? -7.110 -6.576 2.435 1.00 78.31 102 THR A O 1
ATOM 789 N N . ASP A 1 103 ? -6.944 -8.803 2.314 1.00 81.75 103 ASP A N 1
ATOM 790 C CA . ASP A 1 103 ? -8.225 -9.117 2.954 1.00 81.75 103 ASP A CA 1
ATOM 791 C C . ASP A 1 103 ? -8.136 -9.256 4.491 1.00 81.75 103 ASP A C 1
ATOM 793 O O . ASP A 1 103 ? -9.154 -9.355 5.182 1.00 81.75 103 ASP A O 1
ATOM 797 N N . ALA A 1 104 ? -6.934 -9.176 5.073 1.00 83.50 104 ALA A N 1
ATOM 798 C CA . ALA A 1 104 ? -6.683 -9.413 6.495 1.00 83.50 104 ALA A CA 1
ATOM 799 C C . ALA A 1 104 ? -6.948 -8.188 7.407 1.00 83.50 104 ALA A C 1
ATOM 801 O O . ALA A 1 104 ? -6.224 -7.954 8.381 1.00 83.50 104 ALA A O 1
ATOM 802 N N . LEU A 1 105 ? -8.008 -7.411 7.144 1.00 82.19 105 LEU A N 1
ATOM 803 C CA . LEU A 1 105 ? -8.327 -6.141 7.829 1.00 82.19 105 LEU A CA 1
ATOM 804 C C . LEU A 1 105 ? -8.282 -6.235 9.365 1.00 82.19 105 LEU A C 1
ATOM 806 O O . LEU A 1 105 ? -7.723 -5.370 10.046 1.00 82.19 105 LEU A O 1
ATOM 810 N N . GLY A 1 106 ? -8.873 -7.290 9.932 1.00 82.25 106 GLY A N 1
ATOM 811 C CA . GLY A 1 106 ? -8.916 -7.487 11.383 1.00 82.25 106 GLY A CA 1
ATOM 812 C C . GLY A 1 106 ? -7.522 -7.610 12.002 1.00 82.25 106 GLY A C 1
ATOM 813 O O . GLY A 1 106 ? -7.261 -7.019 13.047 1.00 82.25 106 GLY A O 1
ATOM 814 N N . GLN A 1 107 ? -6.610 -8.311 11.324 1.00 82.69 107 GLN A N 1
ATOM 815 C CA . GLN A 1 107 ? -5.232 -8.485 11.780 1.00 82.69 107 GLN A CA 1
ATOM 816 C C . GLN A 1 107 ? -4.454 -7.179 11.631 1.00 82.69 107 GLN A C 1
ATOM 818 O O . GLN A 1 107 ? -3.884 -6.706 12.614 1.00 82.69 107 GLN A O 1
ATOM 823 N N . ILE A 1 108 ? -4.533 -6.538 10.458 1.00 82.44 108 ILE A N 1
ATOM 824 C CA . ILE A 1 108 ? -3.865 -5.260 10.173 1.00 82.44 108 ILE A CA 1
ATOM 825 C C . ILE A 1 108 ? -4.220 -4.240 11.257 1.00 82.44 108 ILE A C 1
ATOM 827 O O . ILE A 1 108 ? -3.346 -3.708 11.940 1.00 82.44 108 ILE A O 1
ATOM 831 N N . THR A 1 109 ? -5.516 -4.021 11.488 1.00 82.00 109 THR A N 1
ATOM 832 C CA . THR A 1 109 ? -5.973 -2.981 12.415 1.00 82.00 109 THR A CA 1
ATOM 833 C C . THR A 1 109 ? -5.760 -3.303 13.898 1.00 82.00 109 THR A C 1
ATOM 835 O O . THR A 1 109 ? -5.957 -2.407 14.722 1.00 82.00 109 THR A O 1
ATOM 838 N N . SER A 1 110 ? -5.407 -4.545 14.249 1.00 81.56 110 SER A N 1
ATOM 839 C CA . SER A 1 110 ? -5.068 -4.956 15.622 1.00 81.56 110 SER A CA 1
ATOM 840 C C . SER A 1 110 ? -3.601 -4.717 15.977 1.00 81.56 110 SER A C 1
ATOM 842 O O . SER A 1 110 ? -3.254 -4.659 17.152 1.00 81.56 110 SER A O 1
ATOM 844 N N . VAL A 1 111 ? -2.748 -4.577 14.959 1.00 76.88 111 VAL A N 1
ATOM 845 C CA . VAL A 1 111 ? -1.298 -4.464 15.129 1.00 76.88 111 VAL A CA 1
ATOM 846 C C . VAL A 1 111 ? -0.816 -3.033 14.876 1.00 76.88 111 VAL A C 1
ATOM 848 O O . VAL A 1 111 ? 0.063 -2.544 15.580 1.00 76.88 111 VAL A O 1
ATOM 851 N N . VAL A 1 112 ? -1.399 -2.329 13.899 1.00 73.94 112 VAL A N 1
ATOM 852 C CA . VAL A 1 112 ? -0.980 -0.956 13.542 1.00 73.94 112 VAL A CA 1
ATOM 853 C C . VAL A 1 112 ? -1.573 0.124 14.455 1.00 73.94 112 VAL A C 1
ATOM 855 O O . VAL A 1 112 ? -1.237 1.298 14.331 1.00 73.94 112 VAL A O 1
ATOM 858 N N . ILE A 1 113 ? -2.457 -0.262 15.377 1.00 67.62 113 ILE A N 1
ATOM 859 C CA . ILE A 1 113 ? -3.071 0.614 16.377 1.00 67.62 113 ILE A CA 1
ATOM 860 C C . ILE A 1 113 ? -2.877 -0.064 17.724 1.00 67.62 113 ILE A C 1
ATOM 862 O O . ILE A 1 113 ? -3.544 -1.057 18.009 1.00 67.62 113 ILE A O 1
ATOM 866 N N . LYS A 1 114 ? -1.931 0.450 18.510 1.00 58.75 114 LYS A N 1
ATOM 867 C CA . LYS A 1 114 ? -1.842 0.141 19.939 1.00 58.75 114 LYS A CA 1
ATOM 868 C C . LYS A 1 114 ? -2.924 0.890 20.707 1.00 58.75 114 LYS A C 1
ATOM 870 O O . LYS A 1 114 ? -3.219 2.044 20.321 1.00 58.75 114 LYS A O 1
#

Radius of gyration: 14.04 Å; chains: 1; bounding box: 35×24×41 Å

Secondary structure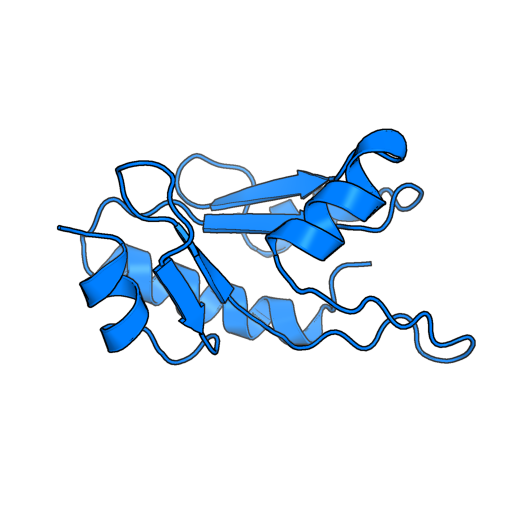 (DSSP, 8-state):
---HHHHHHHHHHHHHHHHTT----EEEEE--SS--THHHHHHHTT-EETTEEEEE--TTTHHHHHHHTT---EEETTTEEE----EEEE-TTS-EEEEE-TT-HHHHHHHS--